Protein AF-A0A512JDJ2-F1 (afdb_monomer_lite)

Sequence (74 aa):
MSYCDPLAQIEERFAVADGAWAREVEYLYGGNPYLHHDKPSGRGEPDSALRLAYEARERAFAAWCSARGLDTVT

Radius of gyration: 13.57 Å; chains: 1; bounding box: 40×21×31 Å

Foldseek 3Di:
DPPPDPLVVLVVQLVVLVVQLQVVQCVVPNDGSVVCLPPPSSCDDPPDSSVVSNVSNVVSVVVNCVVVVHPPPD

pLDDT: mean 88.31, std 11.82, range [42.94, 97.19]

Secondary structure (DSSP, 8-state):
-----HHHHHHHHHHHHHHHHHHHHHHHH-S-GGGGTTSHHHH--TTSHHHHHHHHHHHHHHHHHHHTT-----

Structure (mmCIF, N/CA/C/O backbone):
data_AF-A0A512JDJ2-F1
#
_entry.id   AF-A0A512JDJ2-F1
#
loop_
_atom_site.group_PDB
_atom_site.id
_atom_site.type_symbol
_atom_site.label_atom_id
_atom_site.label_alt_id
_atom_site.label_comp_id
_atom_site.label_asym_id
_atom_site.label_entity_id
_atom_site.label_seq_id
_atom_site.pdbx_PDB_ins_code
_atom_site.Cartn_x
_atom_site.Cartn_y
_atom_site.Cartn_z
_atom_site.occupancy
_atom_site.B_iso_or_equiv
_atom_site.auth_seq_id
_atom_site.auth_comp_id
_atom_site.auth_asym_id
_atom_site.auth_atom_id
_atom_site.pdbx_PDB_model_num
ATOM 1 N N . MET A 1 1 ? -26.826 -11.594 11.073 1.00 42.94 1 MET A N 1
ATOM 2 C CA . MET A 1 1 ? -26.089 -10.348 10.781 1.00 42.94 1 MET A CA 1
ATOM 3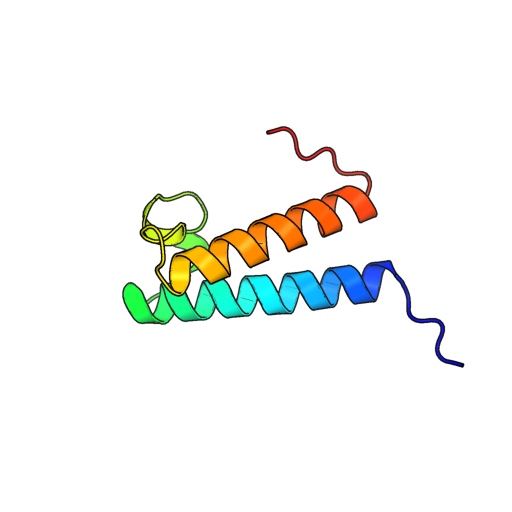 C C . MET A 1 1 ? -24.653 -10.587 11.198 1.00 42.94 1 MET A C 1
ATOM 5 O O . MET A 1 1 ? -24.414 -10.729 12.388 1.00 42.94 1 MET A O 1
ATOM 9 N N . SER A 1 2 ? -23.740 -10.766 10.242 1.00 59.97 2 SER A N 1
ATOM 10 C CA . SER A 1 2 ? -22.316 -10.881 10.566 1.00 59.97 2 SER A CA 1
ATOM 11 C C . SER A 1 2 ? -21.880 -9.520 11.098 1.00 59.97 2 SER A C 1
ATOM 13 O O . SER A 1 2 ? -21.995 -8.531 10.375 1.00 59.97 2 SER A O 1
ATOM 15 N N . TYR A 1 3 ? -21.492 -9.444 12.371 1.00 57.62 3 TYR A N 1
ATOM 16 C CA . TYR A 1 3 ? -20.853 -8.250 12.913 1.00 57.62 3 TYR A CA 1
ATOM 17 C C . TYR A 1 3 ? -19.557 -8.101 12.119 1.00 57.62 3 TYR A C 1
ATOM 19 O O . TYR A 1 3 ? -18.653 -8.922 12.252 1.00 57.62 3 TYR A O 1
ATOM 27 N N . CYS A 1 4 ? -19.529 -7.155 11.184 1.00 65.12 4 CYS A N 1
ATOM 28 C CA . CYS A 1 4 ? -18.337 -6.895 10.402 1.00 65.12 4 CYS A CA 1
ATOM 29 C C . CYS A 1 4 ? -17.339 -6.272 11.371 1.00 65.12 4 CYS A C 1
ATOM 31 O O . CYS A 1 4 ? -17.487 -5.105 11.734 1.00 65.12 4 CYS A O 1
ATOM 33 N N . ASP A 1 5 ? -16.410 -7.083 11.868 1.00 85.69 5 ASP A N 1
ATOM 34 C CA . ASP A 1 5 ? -15.390 -6.639 12.800 1.00 85.69 5 ASP A CA 1
ATOM 35 C C . ASP A 1 5 ? -14.603 -5.488 12.138 1.00 85.69 5 ASP A C 1
ATOM 37 O O . ASP A 1 5 ? -14.038 -5.669 11.051 1.00 85.69 5 ASP A O 1
ATOM 41 N N . PRO A 1 6 ? -14.649 -4.261 12.692 1.00 84.06 6 PRO A N 1
ATOM 42 C CA . PRO A 1 6 ? -14.020 -3.105 12.060 1.00 84.06 6 PRO A CA 1
ATOM 43 C C . PRO A 1 6 ? -12.512 -3.285 11.883 1.00 84.06 6 PRO A C 1
ATOM 45 O O . PRO A 1 6 ? -11.954 -2.776 10.914 1.00 84.06 6 PRO A O 1
ATOM 48 N N . LEU A 1 7 ? -11.867 -4.031 12.785 1.00 87.50 7 LEU A N 1
ATOM 49 C CA . LEU A 1 7 ? -10.446 -4.332 12.697 1.00 87.50 7 LEU A CA 1
ATOM 50 C C . LEU A 1 7 ? -10.175 -5.308 11.544 1.00 87.50 7 LEU A C 1
ATOM 52 O O . LEU A 1 7 ? -9.323 -5.012 10.713 1.00 87.50 7 LEU A O 1
ATOM 56 N N . ALA A 1 8 ? -10.959 -6.379 11.407 1.00 89.62 8 ALA A N 1
ATOM 57 C CA . ALA A 1 8 ? -10.838 -7.333 10.304 1.00 89.62 8 ALA A CA 1
ATOM 58 C C . ALA A 1 8 ? -11.008 -6.671 8.924 1.00 89.62 8 ALA A C 1
ATOM 60 O O . ALA A 1 8 ? -10.273 -6.982 7.991 1.00 89.62 8 ALA A O 1
ATOM 61 N N . GLN A 1 9 ? -11.924 -5.705 8.787 1.00 91.06 9 GLN A N 1
ATOM 62 C CA . GLN A 1 9 ? -12.065 -4.932 7.543 1.00 91.06 9 GLN A CA 1
ATOM 63 C C . GLN A 1 9 ? -10.835 -4.072 7.238 1.00 91.06 9 GLN A C 1
ATOM 65 O O . GLN A 1 9 ? -10.467 -3.891 6.077 1.00 91.06 9 GLN A O 1
ATOM 70 N N . ILE A 1 10 ? -10.217 -3.492 8.265 1.00 93.31 10 ILE A N 1
ATOM 71 C CA . ILE A 1 10 ? -9.013 -2.673 8.107 1.00 93.31 10 ILE A CA 1
ATOM 72 C C . ILE A 1 10 ? -7.810 -3.561 7.767 1.00 93.31 10 ILE A C 1
ATOM 74 O O . ILE A 1 10 ? -7.020 -3.202 6.896 1.00 93.31 10 ILE A O 1
ATOM 78 N N . GLU A 1 11 ? -7.709 -4.739 8.382 1.00 93.25 11 GLU A N 1
ATOM 79 C CA . GLU A 1 11 ? -6.693 -5.748 8.074 1.00 93.25 11 GLU A CA 1
ATOM 80 C C . GLU A 1 11 ? -6.817 -6.268 6.642 1.00 93.25 11 GLU A C 1
ATOM 82 O O . GLU A 1 11 ? -5.819 -6.311 5.927 1.00 93.25 11 GLU A O 1
ATOM 87 N N . GLU A 1 12 ? -8.032 -6.584 6.187 1.00 94.69 12 GLU A N 1
ATOM 88 C CA . GLU A 1 12 ? -8.281 -7.006 4.806 1.00 94.69 12 GLU A CA 1
ATOM 89 C C . GLU A 1 12 ? -7.884 -5.910 3.809 1.00 94.69 12 GLU A C 1
ATOM 91 O O . GLU A 1 12 ? -7.161 -6.170 2.847 1.00 94.69 12 GLU A O 1
ATOM 96 N N . ARG A 1 13 ? -8.287 -4.656 4.059 1.00 94.62 13 ARG A N 1
ATOM 97 C CA . ARG A 1 13 ? -7.916 -3.516 3.204 1.00 94.62 13 ARG A CA 1
ATOM 98 C C . ARG A 1 13 ? -6.409 -3.308 3.142 1.00 94.62 13 ARG A C 1
ATOM 100 O O . ARG A 1 13 ? -5.887 -3.022 2.066 1.00 94.62 13 ARG A O 1
ATOM 107 N N . PHE A 1 14 ? -5.718 -3.451 4.272 1.00 94.62 14 PHE A N 1
ATOM 108 C CA . PHE A 1 14 ? -4.264 -3.359 4.304 1.00 94.62 14 PHE A CA 1
ATOM 109 C C . PHE A 1 14 ? -3.611 -4.511 3.537 1.00 94.62 14 PHE A C 1
ATOM 111 O O . PHE A 1 14 ? -2.759 -4.249 2.696 1.00 94.62 14 PHE A O 1
ATOM 118 N N . ALA A 1 15 ? -4.059 -5.754 3.731 1.00 95.69 15 ALA A N 1
ATOM 119 C CA . ALA A 1 15 ? -3.532 -6.914 3.014 1.00 95.69 15 ALA A CA 1
ATOM 120 C C . ALA A 1 15 ? -3.721 -6.802 1.490 1.00 95.69 15 ALA A C 1
ATOM 122 O O . ALA A 1 15 ? -2.805 -7.106 0.727 1.00 95.69 15 ALA A O 1
ATOM 123 N N . VAL A 1 16 ? -4.880 -6.315 1.035 1.00 97.00 16 VAL A N 1
ATOM 124 C CA . VAL A 1 16 ? -5.146 -6.080 -0.393 1.00 97.00 16 VAL A CA 1
ATOM 125 C C . VAL A 1 16 ? -4.232 -4.989 -0.954 1.00 97.00 16 VAL A C 1
ATOM 127 O O . VAL A 1 16 ? -3.655 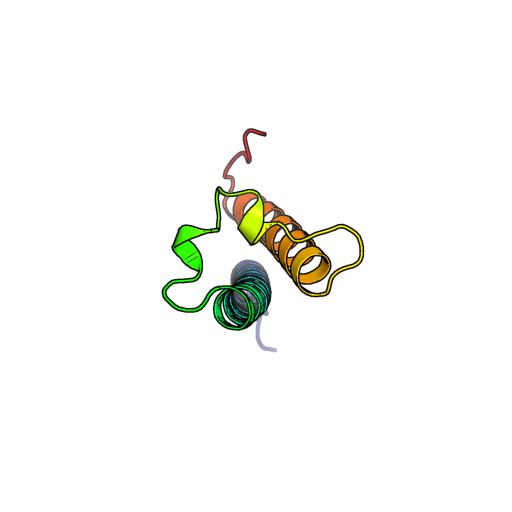-5.166 -2.026 1.00 97.00 16 VAL A O 1
ATOM 130 N N . ALA A 1 17 ? -4.075 -3.871 -0.240 1.00 96.00 17 ALA A N 1
ATOM 131 C CA . ALA A 1 17 ? -3.230 -2.768 -0.690 1.00 96.00 17 ALA A CA 1
ATOM 132 C C . ALA A 1 17 ? -1.732 -3.132 -0.682 1.00 96.00 17 ALA A C 1
ATOM 134 O O . ALA A 1 17 ? -1.025 -2.817 -1.639 1.00 96.00 17 ALA A O 1
ATOM 135 N N . ASP A 1 18 ? -1.258 -3.833 0.354 1.00 96.06 18 ASP A N 1
ATOM 136 C CA . ASP A 1 18 ? 0.119 -4.332 0.448 1.00 96.06 18 ASP A CA 1
ATOM 137 C C . ASP A 1 18 ? 0.410 -5.355 -0.656 1.00 96.06 18 ASP A C 1
ATOM 139 O O . ASP A 1 18 ? 1.433 -5.252 -1.327 1.00 96.06 18 ASP A O 1
ATOM 143 N N . GLY A 1 19 ? -0.526 -6.269 -0.932 1.00 96.44 19 GLY A N 1
ATOM 144 C CA . GLY A 1 19 ? -0.403 -7.242 -2.018 1.00 96.44 19 GLY A CA 1
ATOM 145 C C . GLY A 1 19 ? -0.377 -6.603 -3.411 1.00 96.44 19 GLY A C 1
ATOM 146 O O . GLY A 1 19 ? 0.418 -7.011 -4.259 1.00 96.44 19 GLY A O 1
ATOM 147 N N . ALA A 1 20 ? -1.202 -5.579 -3.652 1.00 96.56 20 ALA A N 1
ATOM 148 C CA . ALA A 1 20 ? -1.181 -4.830 -4.909 1.00 96.56 20 ALA A CA 1
ATOM 149 C C . ALA A 1 20 ? 0.165 -4.119 -5.113 1.00 96.56 20 ALA A C 1
ATOM 151 O O . ALA A 1 20 ? 0.771 -4.238 -6.174 1.00 96.56 20 ALA A O 1
ATOM 152 N N . TRP A 1 21 ? 0.670 -3.445 -4.077 1.00 97.19 21 TRP A N 1
ATOM 153 C CA . TRP A 1 21 ? 1.993 -2.824 -4.098 1.00 97.19 21 TRP A CA 1
ATOM 154 C C . TRP A 1 21 ? 3.111 -3.849 -4.331 1.00 97.19 21 TRP A C 1
ATOM 156 O O . TRP A 1 21 ? 3.946 -3.660 -5.213 1.00 97.19 21 TRP A O 1
ATOM 166 N N . ALA A 1 22 ? 3.097 -4.960 -3.593 1.00 96.38 22 ALA A N 1
ATOM 167 C CA . ALA A 1 22 ? 4.102 -6.011 -3.694 1.00 96.38 22 ALA A CA 1
ATOM 168 C C . ALA A 1 22 ? 4.166 -6.604 -5.108 1.00 96.38 22 ALA A C 1
ATOM 170 O O . ALA A 1 22 ? 5.256 -6.824 -5.631 1.00 96.38 22 ALA A O 1
ATOM 171 N N . ARG A 1 23 ? 3.008 -6.793 -5.752 1.00 95.88 23 ARG A N 1
ATOM 172 C CA . ARG A 1 23 ? 2.918 -7.277 -7.134 1.00 95.88 23 ARG A CA 1
ATOM 173 C C . ARG A 1 23 ? 3.532 -6.300 -8.137 1.00 95.88 23 ARG A C 1
ATOM 175 O O . ARG A 1 23 ? 4.243 -6.737 -9.035 1.00 95.88 23 ARG A O 1
ATOM 182 N N . GLU A 1 24 ? 3.284 -4.999 -7.992 1.00 95.19 24 GLU A N 1
ATOM 183 C CA . GLU A 1 24 ? 3.876 -3.979 -8.872 1.00 95.19 24 GLU A CA 1
ATOM 184 C C . GLU A 1 24 ? 5.400 -3.896 -8.695 1.00 95.19 24 GLU A C 1
ATOM 186 O O . GLU A 1 24 ? 6.144 -3.809 -9.673 1.00 95.19 24 GLU A O 1
ATOM 191 N N . VAL A 1 25 ? 5.887 -3.980 -7.452 1.00 94.88 25 VAL A N 1
ATOM 192 C CA . VAL A 1 25 ? 7.328 -4.003 -7.160 1.00 94.88 25 VAL A CA 1
ATOM 193 C C . VAL A 1 25 ? 7.984 -5.265 -7.719 1.00 94.88 25 VAL A C 1
ATOM 195 O O . VAL A 1 25 ? 9.029 -5.171 -8.361 1.00 94.88 25 VAL A O 1
ATOM 198 N N . GLU A 1 26 ? 7.377 -6.436 -7.519 1.00 94.75 26 GLU A N 1
ATOM 199 C CA . GLU A 1 26 ? 7.875 -7.700 -8.069 1.00 94.75 26 GLU A CA 1
ATOM 200 C C . GLU A 1 26 ? 7.888 -7.671 -9.604 1.00 94.75 26 GLU A C 1
ATOM 202 O O . GLU A 1 26 ? 8.862 -8.104 -10.217 1.00 94.75 26 GLU A O 1
ATOM 207 N N . TYR A 1 27 ? 6.857 -7.105 -10.235 1.00 93.94 27 TYR A N 1
ATOM 208 C CA . TYR A 1 27 ? 6.799 -6.951 -11.688 1.00 93.94 27 TYR A CA 1
ATOM 209 C C . TYR A 1 27 ? 7.930 -6.066 -12.238 1.00 93.94 27 TYR A C 1
ATOM 211 O O . TYR A 1 27 ? 8.502 -6.381 -13.281 1.00 93.94 27 TYR A O 1
ATOM 219 N N . LEU A 1 28 ? 8.270 -4.974 -11.546 1.00 93.38 28 LEU A N 1
ATOM 220 C CA . LEU A 1 28 ? 9.273 -4.008 -12.009 1.00 93.38 28 LEU A CA 1
ATOM 221 C C . LEU A 1 28 ? 10.715 -4.406 -11.684 1.00 93.38 28 LEU A C 1
ATOM 223 O O . LEU A 1 28 ? 11.614 -4.156 -12.488 1.00 93.38 28 LEU A O 1
ATOM 227 N N . TYR A 1 29 ? 10.949 -4.985 -10.508 1.00 91.31 29 TYR A N 1
ATOM 228 C CA . TYR A 1 29 ? 12.299 -5.211 -9.982 1.00 91.31 29 TYR A CA 1
ATOM 229 C C . TYR A 1 29 ? 12.648 -6.691 -9.805 1.00 91.31 29 TYR A C 1
ATOM 231 O O . TYR A 1 29 ? 13.828 -7.027 -9.688 1.00 91.31 29 TYR A O 1
ATOM 239 N N . GLY A 1 30 ? 11.649 -7.578 -9.829 1.00 89.94 30 GLY A N 1
ATOM 240 C CA . GLY A 1 30 ? 11.810 -8.991 -9.513 1.00 89.94 30 GLY A CA 1
ATOM 241 C C . GLY A 1 30 ? 12.216 -9.240 -8.057 1.00 89.94 30 GLY A C 1
ATOM 242 O O . GLY A 1 30 ? 12.580 -8.339 -7.302 1.00 89.94 30 GLY A O 1
ATOM 243 N N . GLY A 1 31 ? 12.186 -10.509 -7.653 1.00 91.19 31 GLY A N 1
ATOM 244 C CA . GLY A 1 31 ? 12.624 -10.914 -6.318 1.00 91.19 31 GLY A CA 1
ATOM 245 C C . GLY A 1 31 ? 11.681 -10.453 -5.204 1.00 91.19 31 GLY A C 1
ATOM 246 O O . GLY A 1 31 ? 10.482 -10.313 -5.406 1.00 91.19 31 GLY A O 1
ATOM 247 N N . ASN A 1 32 ? 12.218 -10.283 -3.993 1.00 92.00 32 ASN A N 1
ATOM 248 C CA . ASN A 1 32 ? 11.403 -9.986 -2.817 1.00 92.00 32 ASN A CA 1
ATOM 249 C C . ASN A 1 32 ? 11.000 -8.493 -2.779 1.00 92.00 32 ASN A C 1
ATOM 251 O O . ASN A 1 32 ? 11.867 -7.648 -2.526 1.00 92.00 32 ASN A O 1
ATOM 255 N N . PRO A 1 33 ? 9.704 -8.153 -2.930 1.00 90.75 33 PRO A N 1
ATOM 256 C CA . PRO A 1 33 ? 9.250 -6.765 -2.989 1.00 90.75 33 PRO A CA 1
ATOM 257 C C . PRO A 1 33 ? 9.500 -5.990 -1.690 1.00 90.75 33 PRO A C 1
ATOM 259 O O . PRO A 1 33 ? 9.755 -4.785 -1.716 1.00 90.75 33 PRO A O 1
ATOM 262 N N . TYR A 1 34 ? 9.540 -6.672 -0.544 1.00 90.50 34 TYR A N 1
ATOM 263 C CA . TYR A 1 34 ? 9.790 -6.045 0.755 1.00 90.50 34 TYR A CA 1
ATOM 264 C C . TYR A 1 34 ? 11.213 -5.477 0.892 1.00 90.50 34 TYR A C 1
ATOM 266 O O . TYR A 1 34 ? 11.457 -4.647 1.766 1.00 90.50 34 TYR A O 1
ATOM 274 N N . LEU A 1 35 ? 12.140 -5.826 -0.011 1.00 90.75 35 LEU A N 1
ATOM 275 C CA . LEU A 1 35 ? 13.459 -5.183 -0.107 1.00 90.75 35 LEU A CA 1
ATOM 276 C C . LEU A 1 35 ? 13.403 -3.745 -0.645 1.00 90.75 35 LEU A C 1
ATOM 278 O O . LEU A 1 35 ? 14.437 -3.072 -0.666 1.00 90.75 35 LEU A O 1
ATOM 282 N N . HIS A 1 36 ? 12.238 -3.299 -1.119 1.00 89.25 36 HIS A N 1
ATOM 283 C CA . HIS A 1 36 ? 12.020 -1.975 -1.694 1.00 89.25 36 HIS A CA 1
ATOM 284 C C . HIS A 1 36 ? 11.095 -1.088 -0.847 1.00 89.25 36 HIS A C 1
ATOM 286 O O . HIS A 1 36 ? 10.904 0.066 -1.217 1.00 89.25 36 HIS A O 1
ATOM 292 N N . HIS A 1 37 ? 10.537 -1.581 0.268 1.00 85.38 37 HIS A N 1
ATOM 293 C CA . HIS A 1 37 ? 9.526 -0.858 1.060 1.00 85.38 37 HIS A CA 1
ATOM 294 C C . HIS A 1 37 ? 10.016 0.502 1.593 1.00 85.38 37 HIS A C 1
ATOM 296 O O . HIS A 1 37 ? 9.255 1.463 1.654 1.00 85.38 37 HIS A O 1
ATOM 302 N N . ASP A 1 38 ? 11.293 0.578 1.950 1.00 82.38 38 ASP A N 1
ATOM 303 C CA . ASP A 1 38 ? 12.000 1.731 2.505 1.00 82.38 38 ASP A CA 1
ATOM 304 C C . ASP A 1 38 ? 12.781 2.520 1.441 1.00 82.38 38 ASP A C 1
ATOM 306 O O . ASP A 1 38 ? 13.373 3.561 1.728 1.00 82.38 38 ASP A O 1
ATOM 310 N N . LYS A 1 39 ? 12.772 2.053 0.187 1.00 86.88 39 LYS A N 1
ATOM 311 C CA . LYS A 1 39 ? 13.568 2.623 -0.903 1.00 86.88 39 LYS A CA 1
ATOM 312 C C . LYS A 1 39 ? 12.716 3.479 -1.838 1.00 86.88 39 LYS A C 1
ATOM 314 O O . LYS A 1 39 ? 11.545 3.168 -2.058 1.00 86.88 39 LYS A O 1
ATOM 319 N N . PRO A 1 40 ? 13.310 4.487 -2.507 1.00 87.69 40 PRO A N 1
ATOM 320 C CA . PRO A 1 40 ? 12.621 5.258 -3.544 1.00 87.69 40 PRO A CA 1
ATOM 321 C C . PRO A 1 40 ? 12.001 4.375 -4.633 1.00 87.69 40 PRO A C 1
ATOM 323 O O . PRO A 1 40 ? 10.891 4.639 -5.080 1.00 87.69 40 PRO A O 1
ATOM 326 N N . SER A 1 41 ? 12.666 3.268 -4.981 1.00 86.06 41 SER A N 1
ATOM 327 C CA . SER A 1 41 ? 12.158 2.278 -5.935 1.00 86.06 41 SER A CA 1
ATOM 328 C C . SER A 1 41 ? 10.793 1.705 -5.553 1.00 86.06 41 SER A C 1
ATOM 330 O O . SER A 1 41 ? 10.009 1.414 -6.436 1.00 86.06 41 SER A O 1
ATOM 332 N N . GLY A 1 42 ? 10.480 1.546 -4.261 1.00 88.44 42 GLY A N 1
ATOM 333 C CA . GLY A 1 42 ? 9.171 1.042 -3.834 1.00 88.44 42 GLY A CA 1
ATOM 334 C C . GLY A 1 42 ? 8.075 2.106 -3.826 1.00 88.44 42 GLY A C 1
ATOM 335 O O . GLY A 1 42 ? 6.908 1.759 -3.681 1.00 88.44 42 GLY A O 1
ATOM 336 N N . ARG A 1 43 ? 8.422 3.390 -3.981 1.00 93.38 43 ARG A N 1
ATOM 337 C CA . ARG A 1 43 ? 7.450 4.495 -3.992 1.00 93.38 43 ARG A CA 1
ATOM 338 C C . ARG A 1 43 ? 6.849 4.747 -5.370 1.00 93.38 43 ARG A C 1
ATOM 340 O O . ARG A 1 43 ? 5.770 5.328 -5.443 1.00 93.38 43 ARG A O 1
ATOM 347 N N . GLY A 1 44 ? 7.546 4.330 -6.426 1.00 91.88 44 GLY A N 1
ATOM 348 C CA . GLY A 1 44 ? 7.181 4.600 -7.813 1.00 91.88 44 GLY A CA 1
ATOM 349 C C . GLY A 1 44 ? 7.324 6.070 -8.214 1.00 91.88 44 GLY A C 1
ATOM 350 O O . GLY A 1 44 ? 7.301 6.980 -7.382 1.00 91.88 44 GLY A O 1
ATOM 351 N N . GLU A 1 45 ? 7.448 6.290 -9.521 1.00 91.75 45 GLU A N 1
ATOM 352 C CA . GLU A 1 45 ? 7.431 7.631 -10.109 1.00 91.75 45 GLU A CA 1
ATOM 353 C C . GLU A 1 45 ? 6.025 8.244 -10.018 1.00 91.75 45 GLU A C 1
ATOM 355 O O . GLU A 1 45 ? 5.042 7.494 -10.049 1.00 91.75 45 GLU A O 1
ATOM 360 N N . PRO A 1 46 ? 5.892 9.581 -9.942 1.00 91.12 46 PRO A N 1
ATOM 361 C CA . PRO A 1 46 ? 4.597 10.256 -10.014 1.00 91.12 46 PRO A CA 1
ATOM 362 C C . PRO A 1 46 ? 3.729 9.723 -11.163 1.00 91.12 46 PRO A C 1
ATOM 364 O O . PRO A 1 46 ? 4.238 9.406 -12.236 1.00 91.12 46 PRO A O 1
ATOM 367 N 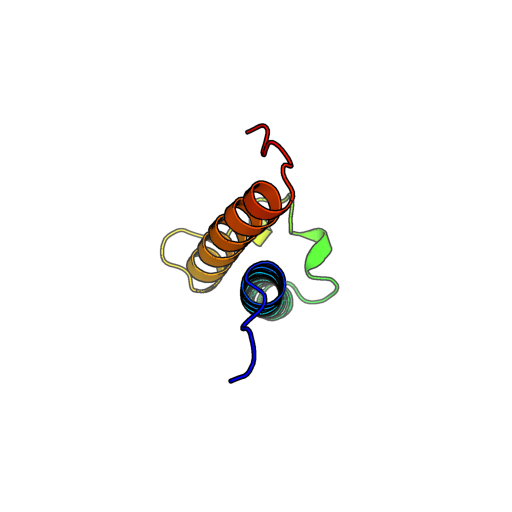N . ASP A 1 47 ? 2.427 9.576 -10.910 1.00 90.69 47 ASP A N 1
ATOM 368 C CA . ASP A 1 47 ? 1.426 9.078 -11.869 1.00 90.69 47 ASP A CA 1
ATOM 369 C C . ASP A 1 47 ? 1.617 7.628 -12.369 1.00 90.69 47 ASP A C 1
ATOM 371 O O . ASP A 1 47 ? 0.846 7.149 -13.202 1.00 90.69 47 ASP A O 1
ATOM 375 N N . SER A 1 48 ? 2.594 6.881 -11.840 1.00 92.75 48 SER A N 1
ATOM 376 C CA . SER A 1 48 ? 2.756 5.455 -12.148 1.00 92.75 48 SER A CA 1
ATOM 377 C C . SER A 1 48 ? 1.762 4.566 -11.390 1.00 92.75 48 SER A C 1
ATOM 379 O O . SER A 1 48 ? 1.294 4.896 -10.297 1.00 92.75 48 SER A O 1
ATOM 381 N N . ALA A 1 49 ? 1.488 3.375 -11.933 1.00 93.75 49 ALA A N 1
ATOM 382 C CA . ALA A 1 49 ? 0.688 2.357 -11.246 1.00 93.75 49 ALA A CA 1
ATOM 383 C C . ALA A 1 49 ? 1.289 1.983 -9.878 1.00 93.75 49 ALA A C 1
ATOM 385 O O . ALA A 1 49 ? 0.569 1.913 -8.880 1.00 93.75 49 ALA A O 1
ATOM 386 N N . LEU A 1 50 ? 2.619 1.856 -9.808 1.00 94.44 50 LEU A N 1
ATOM 387 C CA . LEU A 1 50 ? 3.336 1.610 -8.558 1.00 94.44 50 LEU A CA 1
ATOM 388 C C . LEU A 1 50 ? 3.127 2.743 -7.544 1.00 94.44 50 LEU A C 1
ATOM 390 O O . LEU A 1 50 ? 2.929 2.475 -6.361 1.00 94.44 50 LEU A O 1
ATOM 394 N N . ARG A 1 51 ? 3.120 4.001 -7.994 1.00 95.44 51 ARG A N 1
ATOM 395 C CA . ARG A 1 51 ? 2.866 5.148 -7.119 1.00 95.44 51 ARG A CA 1
ATOM 396 C C . ARG A 1 51 ? 1.462 5.129 -6.533 1.00 95.44 51 ARG A C 1
ATOM 398 O O . ARG A 1 51 ? 1.308 5.334 -5.330 1.00 95.44 51 ARG A O 1
ATOM 405 N N . LEU A 1 52 ? 0.455 4.822 -7.347 1.00 95.19 52 LEU A N 1
ATOM 406 C CA . LEU A 1 52 ? -0.924 4.667 -6.879 1.00 95.19 52 LEU A CA 1
ATOM 407 C C . LEU A 1 52 ? -1.050 3.526 -5.858 1.00 95.19 52 LEU A C 1
ATOM 409 O O . LEU A 1 52 ? -1.723 3.685 -4.836 1.00 95.19 52 LEU A O 1
ATOM 413 N N . ALA A 1 53 ? -0.380 2.396 -6.106 1.00 95.00 53 ALA A N 1
ATOM 414 C CA . ALA A 1 53 ? -0.365 1.252 -5.198 1.00 95.00 53 ALA A CA 1
ATOM 415 C C . ALA A 1 53 ? 0.347 1.573 -3.872 1.00 95.00 53 ALA A C 1
ATOM 417 O O . ALA A 1 53 ? -0.176 1.258 -2.802 1.00 95.00 53 ALA A O 1
ATOM 418 N N . TYR A 1 54 ? 1.489 2.264 -3.928 1.00 94.62 54 TYR A N 1
ATOM 419 C CA . TYR A 1 54 ? 2.208 2.741 -2.746 1.00 94.62 54 TYR A CA 1
ATOM 420 C C . TYR A 1 54 ? 1.337 3.681 -1.901 1.00 94.62 54 TYR A C 1
ATOM 422 O O . TYR A 1 54 ? 1.163 3.455 -0.708 1.00 94.62 54 TYR A O 1
ATOM 430 N N . GLU A 1 55 ? 0.707 4.690 -2.503 1.00 95.00 55 GLU A N 1
ATOM 431 C CA . GLU A 1 55 ? -0.158 5.620 -1.766 1.00 95.00 55 GLU A CA 1
ATOM 432 C C . GLU A 1 55 ? -1.396 4.936 -1.165 1.00 95.00 55 GLU A C 1
ATOM 434 O O . GLU A 1 55 ? -1.837 5.287 -0.068 1.00 95.00 55 GLU A O 1
ATOM 439 N N . ALA A 1 56 ? -1.971 3.947 -1.857 1.00 95.50 56 ALA A N 1
ATOM 440 C CA . ALA A 1 56 ? -3.060 3.140 -1.314 1.00 95.50 56 ALA A CA 1
ATOM 441 C C . ALA A 1 56 ? -2.607 2.320 -0.095 1.00 95.50 56 ALA A C 1
ATOM 443 O O . ALA A 1 56 ? -3.319 2.295 0.914 1.00 95.50 56 ALA A O 1
ATOM 444 N N . ARG A 1 57 ? -1.416 1.713 -0.166 1.00 95.75 57 ARG A N 1
ATOM 445 C CA . ARG A 1 57 ? -0.787 0.984 0.941 1.00 95.75 57 ARG A CA 1
ATOM 446 C C . ARG A 1 57 ? -0.535 1.890 2.141 1.00 95.75 57 ARG A C 1
ATOM 448 O O . ARG A 1 57 ? -0.934 1.522 3.239 1.00 95.75 57 ARG A O 1
ATOM 455 N N . GLU A 1 58 ? 0.037 3.078 1.949 1.00 94.69 58 GLU A N 1
ATOM 456 C CA . GLU A 1 58 ? 0.312 4.020 3.047 1.00 94.69 58 GLU A CA 1
ATOM 457 C C . GLU A 1 58 ? -0.977 4.473 3.748 1.00 94.69 58 GLU A C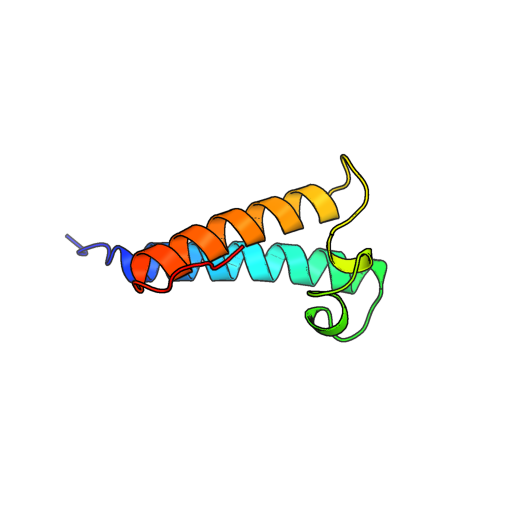 1
ATOM 459 O O . GLU A 1 58 ? -1.049 4.496 4.977 1.00 94.69 58 GLU A O 1
ATOM 464 N N . ARG A 1 59 ? -2.042 4.765 2.985 1.00 94.94 59 ARG A N 1
ATOM 465 C CA . ARG A 1 59 ? -3.355 5.098 3.567 1.00 94.94 59 ARG A CA 1
ATOM 466 C C . ARG A 1 59 ? -3.934 3.937 4.377 1.00 94.94 59 ARG A C 1
ATOM 468 O O . ARG A 1 59 ? -4.472 4.157 5.462 1.00 94.94 59 ARG A O 1
ATOM 475 N N . ALA A 1 60 ? -3.837 2.713 3.861 1.00 94.25 60 ALA A N 1
ATOM 476 C CA . ALA A 1 60 ? -4.325 1.528 4.560 1.00 94.25 60 ALA A CA 1
ATOM 477 C C . ALA A 1 60 ? -3.483 1.209 5.808 1.00 94.25 60 ALA A C 1
ATOM 479 O O . ALA A 1 60 ? -4.044 0.858 6.844 1.00 94.25 60 ALA A O 1
ATOM 480 N N . PHE A 1 61 ? -2.165 1.409 5.742 1.00 92.50 61 PHE A N 1
ATOM 481 C CA . PHE A 1 61 ? -1.253 1.260 6.874 1.00 92.50 61 PHE A CA 1
ATOM 482 C C . PHE A 1 61 ? -1.560 2.269 7.984 1.00 92.50 61 PHE A C 1
ATOM 484 O O . PHE A 1 61 ? -1.686 1.885 9.142 1.00 92.50 61 PHE A O 1
ATOM 491 N N . ALA A 1 62 ? -1.778 3.542 7.640 1.00 93.38 62 ALA A N 1
ATOM 492 C CA . ALA A 1 62 ? -2.158 4.566 8.611 1.00 93.38 62 ALA A CA 1
ATOM 493 C C . ALA A 1 62 ? -3.487 4.237 9.317 1.00 93.38 62 ALA A C 1
ATOM 495 O O . ALA A 1 62 ? -3.600 4.384 10.538 1.00 93.38 62 ALA A O 1
ATOM 496 N N . ALA A 1 63 ? -4.480 3.735 8.572 1.00 92.69 63 ALA A N 1
ATOM 497 C CA . ALA A 1 63 ? -5.746 3.275 9.140 1.00 92.69 63 ALA A CA 1
ATOM 498 C C . ALA A 1 63 ? -5.561 2.053 10.057 1.00 92.69 63 ALA A C 1
ATOM 500 O O . ALA A 1 63 ? -6.165 1.991 11.126 1.00 92.69 63 ALA A O 1
ATOM 501 N N . TRP A 1 64 ? -4.703 1.108 9.666 1.00 91.75 64 TRP A N 1
ATOM 502 C CA . TRP A 1 64 ? -4.359 -0.072 10.460 1.00 91.75 64 TRP A CA 1
ATOM 503 C C . TRP A 1 64 ? -3.643 0.287 11.764 1.00 91.75 64 TRP A C 1
ATOM 505 O O . TRP A 1 64 ? -4.030 -0.199 12.828 1.00 91.75 64 TRP A O 1
ATOM 515 N N . CYS A 1 65 ? -2.667 1.195 11.713 1.00 91.25 65 CYS A N 1
ATOM 516 C CA . CYS A 1 65 ? -1.993 1.711 12.900 1.00 91.25 65 CYS A CA 1
ATOM 517 C C . CYS A 1 65 ? -2.977 2.420 13.833 1.00 91.25 65 CYS A C 1
ATOM 519 O O . CYS A 1 65 ? -3.047 2.090 15.017 1.00 91.25 65 CYS A O 1
ATOM 521 N N . SER A 1 66 ? -3.811 3.309 13.284 1.00 90.56 66 SER A N 1
ATOM 522 C CA . SER A 1 66 ? -4.833 4.033 14.049 1.00 90.56 66 SER A CA 1
ATOM 523 C C . SER A 1 66 ? -5.817 3.082 14.739 1.00 90.56 66 SER A C 1
ATOM 525 O O . SER A 1 66 ? -6.120 3.252 15.918 1.00 90.56 66 SER A O 1
ATOM 527 N N . ALA A 1 67 ? -6.275 2.035 14.044 1.00 89.19 67 ALA A N 1
ATOM 528 C CA . ALA A 1 67 ? -7.178 1.027 14.605 1.00 89.19 67 ALA A CA 1
ATOM 529 C C . ALA A 1 67 ? -6.555 0.220 15.754 1.00 89.19 67 ALA A C 1
ATOM 531 O O . ALA A 1 67 ? -7.276 -0.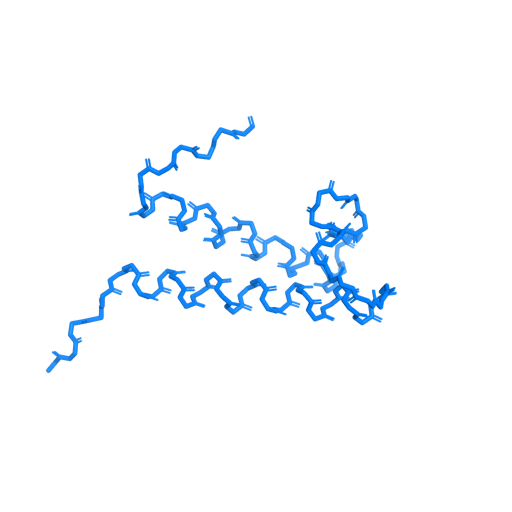310 16.599 1.00 89.19 67 ALA A O 1
ATOM 532 N N . ARG A 1 68 ? -5.222 0.134 15.795 1.00 87.00 68 ARG A N 1
ATOM 533 C CA . ARG A 1 68 ? -4.456 -0.568 16.831 1.00 87.00 68 ARG A CA 1
ATOM 534 C C . ARG A 1 68 ? -3.899 0.359 17.914 1.00 87.00 68 ARG A C 1
ATOM 536 O O . ARG A 1 68 ? -3.197 -0.120 18.800 1.00 87.00 68 ARG A O 1
ATOM 543 N N . GLY A 1 69 ? -4.199 1.659 17.855 1.00 88.44 69 GLY A N 1
ATOM 544 C CA . GLY A 1 69 ? -3.636 2.650 18.776 1.00 88.44 69 GLY A CA 1
ATOM 545 C C . GLY A 1 69 ? -2.118 2.811 18.636 1.00 88.44 69 GLY A C 1
ATOM 546 O O . GLY A 1 69 ? -1.454 3.182 19.598 1.00 88.44 69 GLY A O 1
ATOM 547 N N . LEU A 1 70 ? -1.564 2.485 17.466 1.00 83.69 70 LEU A N 1
ATOM 548 C CA . LEU A 1 70 ? -0.166 2.729 17.139 1.00 83.69 70 LEU A CA 1
ATOM 549 C C . LEU A 1 70 ? -0.055 4.148 16.575 1.00 83.69 70 LEU A C 1
ATOM 551 O O . LEU A 1 70 ? -0.624 4.435 15.520 1.00 83.69 70 LEU A O 1
ATOM 555 N N . ASP A 1 71 ? 0.680 5.026 17.255 1.00 70.25 71 ASP A N 1
ATOM 556 C CA . ASP A 1 71 ? 1.045 6.324 16.692 1.00 70.25 71 ASP A CA 1
ATOM 557 C C . ASP A 1 71 ? 1.956 6.098 15.480 1.00 70.25 71 ASP A C 1
ATOM 559 O O . ASP A 1 71 ? 3.086 5.617 15.605 1.00 70.25 71 ASP A O 1
ATOM 563 N N . THR A 1 72 ? 1.474 6.451 14.287 1.00 58.94 72 THR A N 1
ATOM 564 C CA . THR A 1 72 ? 2.328 6.582 13.104 1.00 58.94 72 THR A CA 1
ATOM 565 C C . THR A 1 72 ? 3.180 7.831 13.281 1.00 58.94 72 THR A C 1
ATOM 567 O O . THR A 1 72 ? 2.840 8.898 12.768 1.00 58.94 72 THR A O 1
ATOM 570 N N . VAL A 1 73 ? 4.255 7.733 14.064 1.00 52.50 73 VAL A N 1
ATOM 571 C CA . VAL A 1 73 ? 5.269 8.788 14.112 1.00 52.50 73 VAL A CA 1
ATOM 572 C C . VAL A 1 73 ? 5.821 8.930 12.694 1.00 52.50 73 VAL A C 1
ATOM 574 O O . VAL A 1 73 ? 6.400 7.991 12.148 1.00 52.50 73 VAL A O 1
ATOM 577 N N . THR A 1 74 ? 5.505 10.077 12.095 1.00 46.81 74 THR A N 1
ATOM 578 C CA . THR A 1 74 ? 5.927 10.524 10.763 1.00 46.81 74 THR A CA 1
ATOM 579 C C . THR A 1 74 ? 7.399 10.903 10.766 1.00 46.81 74 THR A C 1
ATO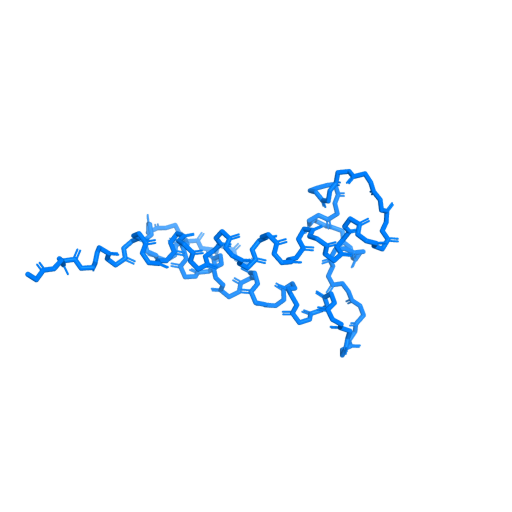M 581 O O . THR A 1 74 ? 7.839 11.508 11.770 1.00 46.81 74 THR A O 1
#

Organism: NCBI:txid944322